Protein AF-A0A528FWX0-F1 (afdb_monomer_lite)

Structure (mmCIF, N/CA/C/O backbone):
data_AF-A0A528FWX0-F1
#
_entry.id   AF-A0A528FWX0-F1
#
loop_
_atom_site.group_PDB
_atom_site.id
_atom_site.type_symbol
_atom_site.label_atom_id
_atom_site.label_alt_id
_atom_site.label_comp_id
_atom_site.label_asym_id
_atom_site.label_entity_id
_atom_site.label_seq_id
_atom_site.pdbx_PDB_ins_code
_atom_site.Cartn_x
_atom_site.Cartn_y
_atom_site.Cartn_z
_atom_site.occupancy
_atom_site.B_iso_or_equiv
_atom_site.auth_seq_id
_atom_site.auth_comp_id
_atom_site.auth_asym_id
_atom_site.auth_atom_id
_atom_site.pdbx_PDB_model_num
ATOM 1 N N . MET A 1 1 ? 1.414 -14.079 15.926 1.00 66.44 1 MET A N 1
ATOM 2 C CA . MET A 1 1 ? 2.113 -13.760 14.667 1.00 66.44 1 MET A CA 1
ATOM 3 C C . MET A 1 1 ? 3.216 -12.771 15.016 1.00 66.44 1 MET A C 1
ATOM 5 O O . MET A 1 1 ? 2.937 -11.853 15.781 1.00 66.44 1 MET A O 1
ATOM 9 N N . ASP A 1 2 ? 4.454 -13.016 14.589 1.00 92.62 2 ASP A N 1
ATOM 10 C CA . ASP A 1 2 ? 5.590 -12.117 14.853 1.00 92.62 2 ASP A CA 1
ATOM 11 C C . ASP A 1 2 ? 5.503 -10.890 13.930 1.00 92.62 2 ASP A C 1
ATOM 13 O O . ASP A 1 2 ? 5.155 -11.018 12.756 1.00 92.62 2 ASP A O 1
ATOM 17 N N . ILE A 1 3 ? 5.837 -9.700 14.433 1.00 92.94 3 ILE A N 1
ATOM 18 C CA . ILE A 1 3 ? 5.812 -8.463 13.641 1.00 92.94 3 ILE A CA 1
ATOM 19 C C . ILE A 1 3 ? 6.735 -8.548 12.420 1.00 92.94 3 ILE A C 1
ATOM 21 O O . ILE A 1 3 ? 6.422 -7.997 11.368 1.00 92.94 3 ILE A O 1
ATOM 25 N N . ARG A 1 4 ? 7.840 -9.298 12.521 1.00 95.06 4 ARG A N 1
ATOM 26 C CA . ARG A 1 4 ? 8.762 -9.518 11.395 1.00 95.06 4 ARG A CA 1
ATOM 27 C C . ARG A 1 4 ? 8.122 -10.340 10.285 1.00 95.06 4 ARG A C 1
ATOM 29 O O . ARG A 1 4 ? 8.347 -10.078 9.108 1.00 95.06 4 ARG A O 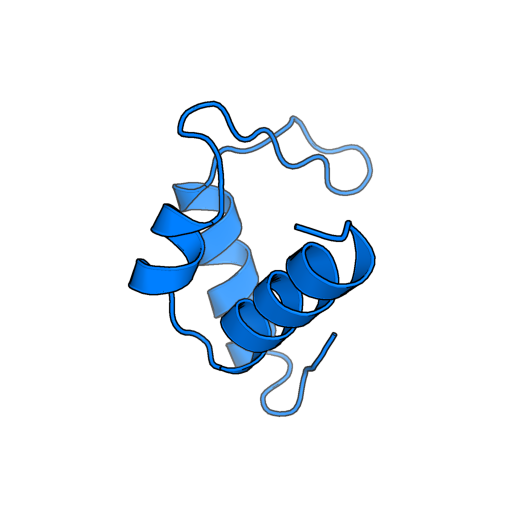1
ATOM 36 N N . GLU A 1 5 ? 7.321 -11.331 10.661 1.00 94.81 5 GLU A N 1
ATOM 37 C CA . GLU A 1 5 ? 6.583 -12.159 9.715 1.00 94.81 5 GLU A CA 1
ATOM 38 C C . GLU A 1 5 ? 5.493 -11.345 9.010 1.00 94.81 5 GLU A C 1
ATOM 40 O O . GLU A 1 5 ? 5.370 -11.436 7.789 1.00 94.81 5 GLU A O 1
ATOM 45 N N . ILE A 1 6 ? 4.770 -10.501 9.756 1.00 94.00 6 ILE A N 1
ATOM 46 C CA . ILE A 1 6 ? 3.771 -9.576 9.200 1.00 94.00 6 ILE A CA 1
ATOM 47 C C . ILE A 1 6 ? 4.427 -8.634 8.193 1.00 94.00 6 ILE A C 1
ATOM 49 O O . ILE A 1 6 ? 3.976 -8.562 7.055 1.00 94.00 6 ILE A O 1
ATOM 53 N N . ALA A 1 7 ? 5.513 -7.960 8.584 1.00 95.50 7 ALA A N 1
ATOM 54 C CA . ALA A 1 7 ? 6.209 -7.008 7.723 1.00 95.50 7 ALA A CA 1
ATOM 55 C C . ALA A 1 7 ? 6.723 -7.673 6.439 1.00 95.50 7 ALA A C 1
ATOM 57 O O . ALA A 1 7 ? 6.491 -7.164 5.347 1.00 95.50 7 ALA A O 1
ATOM 58 N N . ARG A 1 8 ? 7.352 -8.850 6.549 1.00 95.62 8 ARG A N 1
ATOM 59 C CA . ARG A 1 8 ? 7.822 -9.601 5.378 1.00 95.62 8 ARG A CA 1
ATOM 60 C C . ARG A 1 8 ? 6.673 -9.961 4.438 1.00 95.62 8 ARG A C 1
ATOM 62 O O . ARG A 1 8 ? 6.799 -9.777 3.235 1.00 95.62 8 ARG A O 1
ATOM 69 N N . ASN A 1 9 ? 5.566 -10.473 4.976 1.00 95.81 9 ASN A N 1
ATOM 70 C CA . ASN A 1 9 ? 4.406 -10.838 4.163 1.00 95.81 9 ASN A CA 1
ATOM 71 C C . ASN A 1 9 ? 3.772 -9.607 3.504 1.00 95.81 9 ASN A C 1
ATOM 73 O O . ASN A 1 9 ? 3.341 -9.690 2.357 1.00 95.81 9 ASN A O 1
ATOM 77 N N . PHE A 1 10 ? 3.737 -8.478 4.209 1.00 96.56 10 PHE A N 1
ATOM 78 C CA . PHE A 1 10 ? 3.231 -7.206 3.708 1.00 96.56 10 PHE A CA 1
ATOM 79 C C . PHE A 1 10 ? 4.056 -6.684 2.528 1.00 96.56 10 PHE A C 1
ATOM 81 O O . PHE A 1 10 ? 3.500 -6.509 1.446 1.00 96.56 10 PHE A O 1
ATOM 88 N N . TYR A 1 11 ? 5.375 -6.533 2.685 1.00 96.69 11 TYR A N 1
ATOM 89 C CA . TYR A 1 11 ? 6.243 -6.051 1.604 1.00 96.69 11 TYR A CA 1
ATOM 90 C C . TYR A 1 11 ? 6.290 -7.016 0.418 1.00 96.69 11 TYR A C 1
ATOM 92 O O . TYR A 1 11 ? 6.121 -6.584 -0.716 1.00 96.69 11 TYR A O 1
ATOM 100 N N . ALA A 1 12 ? 6.360 -8.329 0.666 1.00 97.12 12 ALA A N 1
ATOM 101 C CA . ALA A 1 12 ? 6.298 -9.319 -0.411 1.00 97.12 12 ALA A CA 1
ATOM 102 C C . ALA A 1 12 ? 4.981 -9.253 -1.208 1.00 97.12 12 ALA A C 1
ATOM 104 O O . ALA A 1 12 ? 4.971 -9.523 -2.405 1.00 97.12 12 ALA A O 1
ATOM 105 N N . THR A 1 13 ? 3.867 -8.895 -0.558 1.00 97.81 13 THR A N 1
ATOM 106 C CA . THR A 1 13 ? 2.571 -8.715 -1.233 1.00 97.81 13 THR A CA 1
ATOM 107 C C . THR A 1 13 ? 2.562 -7.450 -2.098 1.00 97.81 13 THR A C 1
ATOM 109 O O . THR A 1 13 ? 2.023 -7.479 -3.202 1.00 97.81 13 THR A O 1
ATOM 112 N N . ILE A 1 14 ? 3.188 -6.361 -1.629 1.00 97.19 14 ILE A N 1
ATOM 113 C CA . ILE A 1 14 ? 3.361 -5.124 -2.410 1.00 97.19 14 ILE A CA 1
ATOM 114 C C . ILE A 1 14 ? 4.225 -5.390 -3.645 1.00 97.19 14 ILE A C 1
ATOM 116 O O . ILE A 1 14 ? 3.825 -5.032 -4.749 1.00 97.19 14 ILE A O 1
ATOM 120 N N . ASP A 1 15 ? 5.366 -6.057 -3.472 1.00 96.50 15 ASP A N 1
ATOM 121 C CA . ASP A 1 15 ? 6.312 -6.345 -4.557 1.00 96.50 15 ASP A CA 1
ATOM 122 C C . ASP A 1 15 ? 5.726 -7.295 -5.608 1.00 96.50 15 ASP A C 1
ATOM 124 O O . ASP A 1 15 ? 5.985 -7.154 -6.802 1.00 96.50 15 ASP A O 1
ATOM 128 N N . ALA A 1 16 ? 4.878 -8.235 -5.184 1.00 96.19 16 ALA A N 1
ATOM 129 C CA . ALA A 1 16 ? 4.122 -9.103 -6.085 1.00 96.19 16 ALA A CA 1
ATOM 130 C C . ALA A 1 16 ?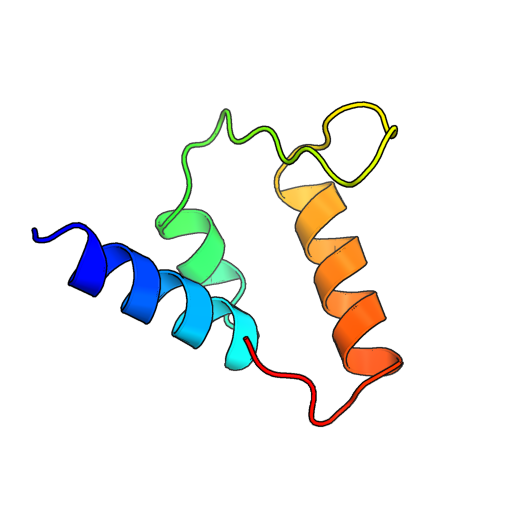 2.935 -8.399 -6.773 1.00 96.19 16 ALA A C 1
ATOM 132 O O . ALA A 1 16 ? 2.294 -9.009 -7.629 1.00 96.19 16 ALA A O 1
ATOM 133 N N . GLN A 1 17 ? 2.629 -7.150 -6.401 1.00 95.25 17 GLN A N 1
ATOM 134 C CA . GLN A 1 17 ? 1.486 -6.372 -6.892 1.00 95.25 17 GLN A CA 1
ATOM 135 C C . GLN A 1 17 ? 0.127 -7.074 -6.680 1.00 95.25 17 GLN A C 1
ATOM 137 O O . GLN A 1 17 ? -0.815 -6.902 -7.456 1.00 95.25 17 GLN A O 1
ATOM 142 N N . ASP A 1 18 ? 0.010 -7.867 -5.609 1.00 97.31 18 ASP A N 1
ATOM 143 C CA . ASP A 1 18 ? -1.211 -8.594 -5.242 1.00 97.31 18 ASP A CA 1
ATOM 144 C C . ASP A 1 18 ? -2.118 -7.698 -4.381 1.00 97.31 18 ASP A C 1
ATOM 146 O O . ASP A 1 18 ? -2.100 -7.722 -3.146 1.00 97.31 18 ASP A O 1
ATOM 150 N N . TRP A 1 19 ? -2.884 -6.837 -5.053 1.00 96.50 19 TRP A N 1
ATOM 151 C CA . TRP A 1 19 ? -3.686 -5.795 -4.405 1.00 96.50 19 TRP A CA 1
ATOM 152 C C . TRP A 1 19 ? -4.831 -6.332 -3.550 1.00 96.50 19 TRP A C 1
ATOM 154 O O . TRP A 1 19 ? -5.119 -5.759 -2.498 1.00 96.50 19 TRP A O 1
ATOM 164 N N . ASP A 1 20 ? -5.453 -7.432 -3.970 1.00 96.75 20 ASP A N 1
ATOM 165 C CA . ASP A 1 20 ? -6.550 -8.054 -3.228 1.00 96.75 20 ASP A CA 1
ATOM 166 C C . ASP A 1 20 ? -6.037 -8.630 -1.906 1.00 96.75 20 ASP A C 1
ATOM 168 O O . ASP A 1 20 ? -6.636 -8.427 -0.845 1.00 96.75 20 ASP A O 1
ATOM 172 N N . ARG A 1 21 ? -4.873 -9.288 -1.937 1.00 97.25 21 ARG A N 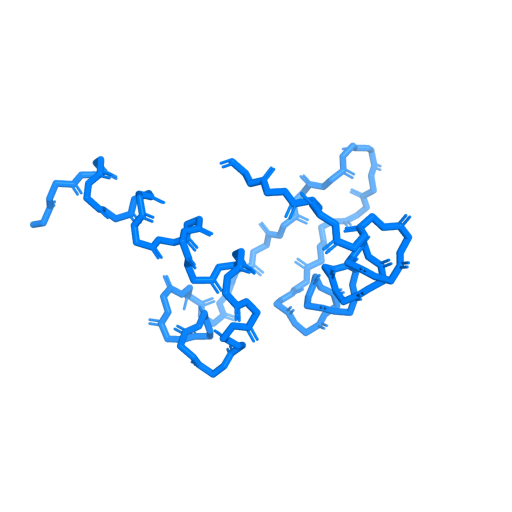1
ATOM 173 C CA . ARG A 1 21 ? -4.218 -9.759 -0.718 1.00 97.25 21 ARG A CA 1
ATOM 174 C C . ARG A 1 21 ? -3.756 -8.603 0.157 1.00 97.25 21 ARG A C 1
ATOM 176 O O . ARG A 1 21 ? -3.924 -8.680 1.374 1.00 97.25 21 ARG A O 1
ATOM 183 N N . LEU A 1 22 ? -3.205 -7.538 -0.429 1.00 97.12 22 LEU A N 1
ATOM 184 C CA . LEU A 1 22 ? -2.751 -6.370 0.326 1.00 97.12 22 LEU A CA 1
ATOM 185 C C . LEU A 1 22 ? -3.909 -5.715 1.090 1.00 97.12 22 LEU A C 1
ATOM 187 O O . LEU A 1 22 ? -3.738 -5.376 2.260 1.00 97.12 22 LEU A O 1
ATOM 191 N N . ALA A 1 23 ? -5.090 -5.615 0.471 1.00 96.69 23 ALA A N 1
ATOM 192 C CA . ALA A 1 23 ? -6.300 -5.098 1.110 1.00 96.69 23 ALA A CA 1
ATOM 193 C C . ALA A 1 23 ? -6.700 -5.914 2.352 1.00 96.69 23 ALA A C 1
ATOM 195 O O . ALA A 1 23 ? -7.172 -5.350 3.334 1.00 96.69 23 ALA A O 1
ATOM 196 N N . GLY A 1 24 ? -6.465 -7.231 2.343 1.00 96.25 24 GLY A N 1
ATOM 197 C CA . GLY A 1 24 ? -6.703 -8.104 3.496 1.00 96.25 24 GLY A CA 1
ATOM 198 C C . GLY A 1 24 ? -5.643 -8.018 4.604 1.00 96.25 24 GLY A C 1
ATOM 199 O O . GLY A 1 24 ? -5.883 -8.509 5.707 1.00 96.25 24 GLY A O 1
ATOM 200 N N . LEU A 1 25 ? -4.475 -7.425 4.331 1.00 95.50 25 LEU A N 1
ATOM 201 C CA . LEU A 1 25 ? -3.389 -7.252 5.306 1.00 95.50 25 LEU A CA 1
ATOM 202 C C . LEU A 1 25 ? -3.454 -5.918 6.057 1.00 95.50 25 LEU A C 1
ATOM 204 O O . LEU A 1 25 ? -2.755 -5.752 7.057 1.00 95.50 25 LEU A O 1
ATOM 208 N N . VAL A 1 26 ? -4.263 -4.972 5.583 1.00 95.50 26 VAL A N 1
ATOM 209 C CA . VAL A 1 26 ? -4.400 -3.638 6.173 1.00 95.50 26 VAL A CA 1
ATOM 210 C C . VAL A 1 26 ? -5.774 -3.449 6.797 1.00 95.50 26 VAL A C 1
ATOM 212 O O . VAL A 1 26 ? -6.752 -4.093 6.427 1.00 95.50 26 VAL A O 1
ATOM 215 N N . SER A 1 27 ? -5.850 -2.548 7.769 1.00 96.00 27 SER A N 1
ATOM 216 C CA . SER A 1 27 ? -7.126 -2.168 8.360 1.00 96.00 27 SER A CA 1
ATOM 217 C C . SER A 1 27 ? -7.942 -1.301 7.386 1.00 96.00 27 SER A C 1
ATOM 219 O O . SER A 1 27 ? -7.348 -0.509 6.649 1.00 96.00 27 SER A O 1
ATOM 221 N N . PRO A 1 28 ? -9.289 -1.369 7.402 1.00 94.81 28 PRO A N 1
ATOM 222 C CA . PRO A 1 28 ? -10.138 -0.463 6.624 1.00 94.81 28 PRO A CA 1
ATOM 223 C C . PRO A 1 28 ? -9.914 1.030 6.919 1.00 94.81 28 PRO A C 1
ATOM 225 O O . PRO A 1 28 ? -10.272 1.869 6.098 1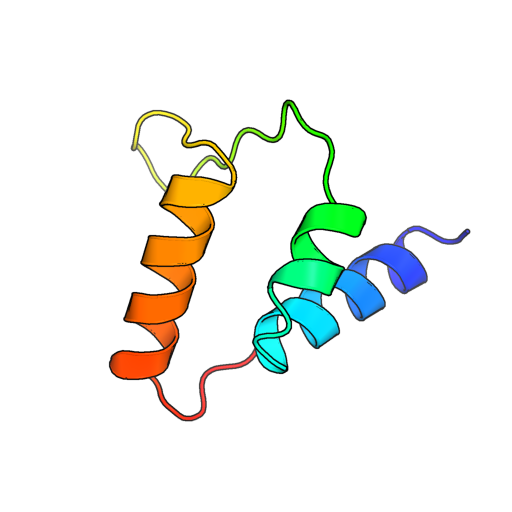.00 94.81 28 PRO A O 1
ATOM 228 N N . ASP A 1 29 ? -9.334 1.367 8.076 1.00 96.69 29 ASP A N 1
ATOM 229 C CA . ASP A 1 29 ? -8.989 2.733 8.496 1.00 96.69 29 ASP A CA 1
ATOM 230 C C . ASP A 1 29 ? -7.510 3.102 8.262 1.00 96.69 29 ASP A C 1
ATOM 232 O O . ASP A 1 29 ? -7.021 4.077 8.835 1.00 96.69 29 ASP A O 1
ATOM 236 N N . LEU A 1 30 ? -6.790 2.347 7.417 1.00 96.69 30 LEU A N 1
ATOM 237 C CA . LEU A 1 30 ? -5.401 2.635 7.055 1.00 96.69 30 LEU A CA 1
ATOM 238 C C . LEU A 1 30 ? -5.227 4.101 6.628 1.00 96.69 30 LEU A C 1
ATOM 240 O O . LEU A 1 30 ? -5.831 4.555 5.656 1.00 96.69 30 LEU A O 1
ATOM 244 N N . ALA A 1 31 ? -4.309 4.792 7.304 1.00 97.25 31 ALA A N 1
ATOM 245 C CA . ALA A 1 31 ? -3.830 6.114 6.930 1.00 97.25 31 ALA A CA 1
ATOM 246 C C . ALA A 1 31 ? -2.341 6.042 6.580 1.00 97.25 31 ALA A C 1
ATOM 248 O O . ALA A 1 31 ? -1.500 5.725 7.425 1.00 97.25 31 ALA A O 1
ATOM 249 N N . VAL A 1 32 ? -2.007 6.344 5.328 1.00 96.00 32 VAL A N 1
ATOM 250 C CA . VAL A 1 32 ? -0.627 6.351 4.838 1.00 96.00 32 VAL A CA 1
ATOM 251 C C . VAL A 1 32 ? -0.116 7.782 4.810 1.00 96.00 32 VAL A C 1
ATOM 253 O O . VAL A 1 32 ? -0.675 8.644 4.134 1.00 96.00 32 VAL A O 1
ATOM 256 N N . HIS A 1 33 ? 0.966 8.029 5.542 1.00 94.94 33 HIS A N 1
ATOM 257 C CA . HIS A 1 33 ? 1.634 9.324 5.601 1.00 94.94 33 HIS A CA 1
ATOM 258 C C . HIS A 1 33 ? 2.905 9.276 4.748 1.00 94.94 33 HIS A C 1
ATOM 260 O O . HIS A 1 33 ? 3.865 8.593 5.103 1.00 94.94 33 HIS A O 1
ATOM 266 N N . LEU A 1 34 ? 2.914 9.997 3.624 1.00 88.31 34 LEU A N 1
ATOM 267 C CA . LEU A 1 34 ? 4.067 10.101 2.725 1.00 88.31 34 LEU A CA 1
ATOM 268 C C . LEU A 1 34 ? 4.581 11.544 2.708 1.00 88.31 34 LEU A C 1
ATOM 270 O O . LEU A 1 34 ? 3.870 12.464 2.304 1.00 88.31 34 LEU A O 1
ATOM 274 N N . ALA A 1 35 ? 5.833 11.736 3.132 1.00 86.62 35 ALA A N 1
ATOM 275 C CA . ALA A 1 35 ? 6.464 13.052 3.263 1.00 86.62 35 ALA A CA 1
ATOM 276 C C . ALA A 1 35 ? 5.570 14.055 4.033 1.00 86.62 35 ALA A C 1
ATOM 278 O O . ALA A 1 35 ? 5.063 13.732 5.105 1.00 86.62 35 ALA A O 1
ATOM 279 N N . SER A 1 36 ? 5.389 15.267 3.498 1.00 81.00 36 SER A N 1
ATOM 280 C CA . SER A 1 36 ? 4.550 16.323 4.087 1.00 81.00 36 SER A CA 1
ATOM 281 C C . SE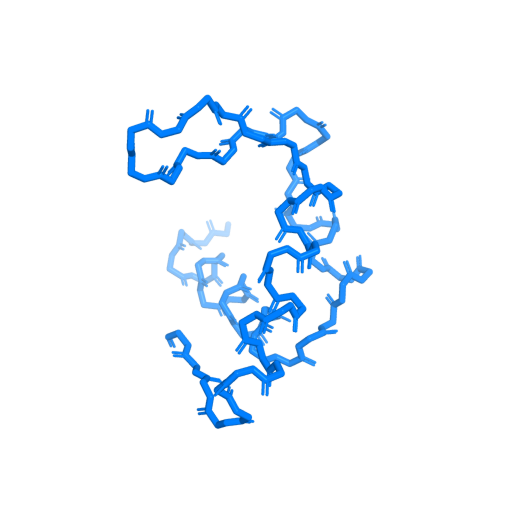R A 1 36 ? 3.121 16.359 3.524 1.00 81.00 36 SER A C 1
ATOM 283 O O . SER A 1 36 ? 2.430 17.365 3.691 1.00 81.00 36 SER A O 1
ATOM 285 N N . ALA A 1 37 ? 2.684 15.319 2.808 1.00 86.56 37 ALA A N 1
ATOM 286 C CA . ALA A 1 37 ? 1.339 15.265 2.245 1.00 86.56 37 ALA A CA 1
ATOM 287 C C . ALA A 1 37 ? 0.284 14.962 3.323 1.00 86.56 37 ALA A C 1
ATOM 289 O O . ALA A 1 37 ? 0.578 14.377 4.369 1.00 86.56 37 ALA A O 1
ATOM 290 N N . SER A 1 38 ? -0.968 15.339 3.048 1.00 94.00 38 SER A N 1
ATOM 291 C CA . SER A 1 38 ? -2.103 14.849 3.832 1.00 94.00 38 SER A CA 1
ATOM 292 C C . SER A 1 38 ? -2.161 13.317 3.768 1.00 94.00 38 SER A C 1
ATOM 294 O O . SER A 1 38 ? -1.882 12.758 2.705 1.00 94.00 38 SER A O 1
ATOM 296 N N . PRO A 1 39 ? -2.513 12.632 4.872 1.00 96.25 39 PRO A N 1
ATOM 297 C CA . PRO A 1 39 ? -2.633 11.184 4.859 1.00 96.25 39 PRO A CA 1
ATOM 298 C C . PRO A 1 39 ? -3.678 10.718 3.847 1.00 96.25 39 PRO A C 1
ATOM 300 O O . PRO A 1 39 ? -4.732 11.340 3.699 1.00 96.25 39 PRO A O 1
ATOM 303 N N . ILE A 1 40 ? -3.374 9.612 3.177 1.00 96.50 40 ILE A N 1
ATOM 304 C CA . ILE A 1 40 ? -4.234 8.997 2.162 1.00 96.50 40 ILE A CA 1
ATOM 305 C C . ILE A 1 40 ? -4.710 7.617 2.616 1.00 96.50 40 ILE A C 1
ATOM 307 O O . ILE A 1 40 ? -4.041 6.943 3.402 1.00 96.50 40 ILE A O 1
ATOM 311 N N . GLY A 1 41 ? -5.872 7.204 2.111 1.00 97.19 41 GLY A N 1
ATOM 312 C CA . GLY A 1 41 ? -6.419 5.868 2.335 1.00 97.19 41 GLY A CA 1
ATOM 313 C C . GLY A 1 41 ? -5.837 4.821 1.383 1.00 97.19 41 GLY A C 1
ATOM 314 O O . GLY A 1 41 ? -5.077 5.137 0.464 1.00 97.19 41 GLY A O 1
ATOM 315 N N . PHE A 1 42 ? -6.241 3.564 1.581 1.00 97.06 42 PHE A N 1
ATOM 316 C CA . PHE A 1 42 ? -5.744 2.423 0.806 1.00 97.06 42 PHE A CA 1
ATOM 317 C C . PHE A 1 42 ? -5.899 2.591 -0.713 1.00 97.06 42 PHE A C 1
ATOM 319 O O . PHE A 1 42 ? -4.944 2.353 -1.447 1.00 97.06 42 PHE A O 1
ATOM 326 N N . ASP A 1 43 ? -7.064 3.033 -1.195 1.00 96.56 43 ASP A N 1
ATOM 327 C CA . ASP A 1 43 ? -7.320 3.146 -2.636 1.00 96.56 43 ASP A CA 1
ATOM 328 C C . ASP A 1 43 ? -6.394 4.141 -3.336 1.00 96.56 43 ASP A C 1
ATOM 330 O O . ASP A 1 43 ? -5.915 3.874 -4.439 1.00 96.56 43 ASP A O 1
ATOM 334 N N . ASP A 1 44 ? -6.129 5.281 -2.702 1.00 96.19 44 ASP A N 1
ATOM 335 C CA . ASP A 1 44 ? -5.229 6.290 -3.255 1.00 96.19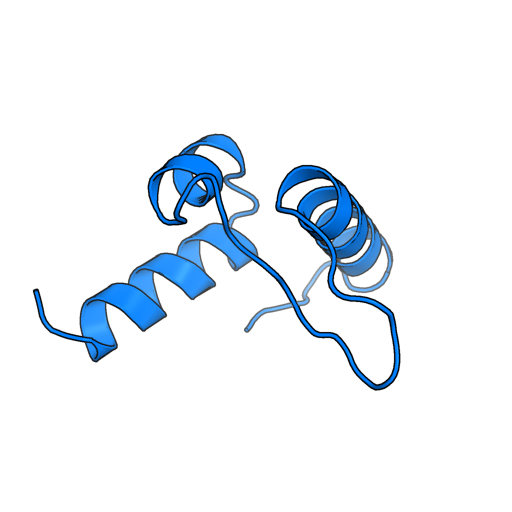 44 ASP A CA 1
ATOM 336 C C . ASP A 1 44 ? -3.770 5.853 -3.130 1.00 96.19 44 ASP A C 1
ATOM 338 O O . ASP A 1 44 ? -3.000 6.010 -4.077 1.00 96.19 44 ASP A O 1
ATOM 342 N N . TRP A 1 45 ? -3.404 5.196 -2.027 1.00 96.19 45 TRP A N 1
ATOM 343 C CA . TRP A 1 45 ? -2.072 4.617 -1.883 1.00 96.19 45 TRP A CA 1
ATOM 344 C C . TRP A 1 45 ? -1.797 3.517 -2.920 1.00 96.19 45 TRP A C 1
ATOM 346 O O . TRP A 1 45 ? -0.725 3.502 -3.525 1.00 96.19 45 TRP A O 1
ATOM 356 N N . ARG A 1 46 ? -2.777 2.653 -3.217 1.00 96.25 46 ARG A N 1
ATOM 357 C CA . ARG A 1 46 ? -2.684 1.631 -4.273 1.00 96.25 46 ARG A CA 1
ATOM 358 C C . ARG A 1 46 ? -2.426 2.250 -5.647 1.00 96.25 46 ARG A C 1
ATOM 360 O O . ARG A 1 46 ? -1.634 1.702 -6.416 1.00 96.25 46 ARG A O 1
ATOM 367 N N . LYS A 1 47 ? -3.062 3.384 -5.970 1.00 96.12 47 LYS A N 1
ATOM 368 C CA . LYS A 1 47 ? -2.784 4.115 -7.221 1.00 96.12 47 LYS A CA 1
ATOM 369 C C . LYS A 1 47 ? -1.333 4.590 -7.255 1.00 96.12 47 LYS A C 1
ATOM 371 O O . LYS A 1 47 ? -0.651 4.322 -8.237 1.00 96.12 47 LYS A O 1
ATOM 376 N N . SER A 1 48 ? -0.840 5.193 -6.171 1.00 94.38 48 SER A N 1
ATOM 377 C CA . SER A 1 48 ? 0.562 5.620 -6.073 1.00 94.38 48 SER A CA 1
ATOM 378 C C . SER A 1 48 ? 1.550 4.455 -6.198 1.00 94.38 48 SER A C 1
ATOM 380 O O . SER A 1 48 ? 2.555 4.589 -6.888 1.00 94.38 48 SER A O 1
ATOM 382 N N . LEU A 1 49 ? 1.264 3.298 -5.590 1.00 94.88 49 LEU A N 1
ATOM 383 C CA . LEU A 1 49 ? 2.075 2.085 -5.762 1.00 94.88 49 LEU A CA 1
ATOM 384 C C . LEU A 1 49 ? 2.057 1.591 -7.215 1.00 94.88 49 LEU A C 1
ATOM 386 O O . LEU A 1 49 ? 3.096 1.233 -7.757 1.00 94.88 49 LEU A O 1
ATOM 390 N N . THR A 1 50 ? 0.895 1.615 -7.871 1.00 95.31 50 THR A N 1
ATOM 391 C CA . THR A 1 50 ? 0.780 1.229 -9.286 1.00 95.31 50 THR A CA 1
ATOM 392 C C . THR A 1 50 ? 1.622 2.150 -10.175 1.00 95.31 50 THR A C 1
ATOM 394 O O . THR A 1 50 ? 2.362 1.673 -11.031 1.00 95.31 50 THR A O 1
ATOM 397 N N . GLU A 1 51 ? 1.564 3.466 -9.949 1.00 95.00 51 GLU A N 1
ATOM 398 C CA . GLU A 1 51 ? 2.398 4.445 -10.660 1.00 95.00 51 GLU A CA 1
ATOM 399 C C . GLU A 1 51 ? 3.894 4.252 -10.375 1.00 95.00 51 GLU A C 1
ATOM 401 O O . GLU A 1 51 ? 4.709 4.357 -11.294 1.00 95.00 51 GLU A O 1
ATOM 406 N N . PHE A 1 52 ? 4.258 3.906 -9.135 1.00 93.19 52 PHE A N 1
ATOM 407 C CA . PHE A 1 52 ? 5.632 3.561 -8.773 1.00 93.19 52 PHE A CA 1
ATOM 408 C C . PHE A 1 52 ? 6.160 2.400 -9.625 1.00 93.19 52 PHE A C 1
ATOM 410 O O . PHE A 1 52 ? 7.212 2.549 -10.237 1.00 93.19 52 PHE A O 1
ATOM 417 N N . PHE A 1 53 ? 5.422 1.295 -9.760 1.00 95.12 53 PHE A N 1
ATOM 418 C CA . PHE A 1 53 ? 5.865 0.153 -10.574 1.00 95.12 53 PHE A CA 1
ATOM 419 C C . PHE A 1 53 ? 5.883 0.432 -12.084 1.00 95.12 53 PHE A C 1
ATOM 421 O O . PHE A 1 53 ? 6.637 -0.206 -12.816 1.00 95.12 53 PHE A O 1
ATOM 428 N N . VAL A 1 54 ? 5.106 1.405 -12.572 1.00 95.25 54 VAL A N 1
ATOM 429 C CA . VAL A 1 54 ? 5.242 1.891 -13.957 1.00 95.25 54 VAL A CA 1
ATOM 430 C C . VAL A 1 54 ? 6.569 2.634 -14.143 1.00 95.25 54 VAL A C 1
ATOM 432 O O . VAL A 1 54 ? 7.241 2.442 -15.156 1.00 95.25 54 VAL A O 1
ATOM 435 N N . GLY A 1 55 ? 6.950 3.480 -13.180 1.00 96.31 55 GLY A N 1
ATOM 436 C CA . GLY A 1 55 ? 8.203 4.244 -13.220 1.00 96.31 55 GLY A CA 1
ATOM 437 C C . GLY A 1 55 ? 9.452 3.419 -12.896 1.00 96.31 55 GLY A C 1
ATOM 438 O O . GLY A 1 55 ? 10.529 3.712 -13.414 1.00 96.31 55 GLY A O 1
ATOM 439 N N . PHE A 1 56 ? 9.298 2.379 -12.076 1.00 94.38 56 PHE A N 1
ATOM 440 C CA . PHE A 1 56 ? 10.359 1.499 -11.586 1.00 94.38 56 PHE A CA 1
ATOM 441 C C . PHE A 1 56 ? 9.926 0.030 -11.738 1.00 94.38 56 PHE A C 1
ATOM 443 O O . PHE A 1 56 ? 9.484 -0.586 -10.766 1.00 94.38 56 PHE A O 1
ATOM 450 N N . PRO A 1 57 ? 10.026 -0.552 -12.950 1.00 90.56 57 PRO A N 1
ATOM 451 C CA . PRO A 1 57 ? 9.521 -1.902 -13.225 1.00 90.56 57 PRO A CA 1
ATOM 452 C C . PRO A 1 57 ? 10.183 -3.026 -12.411 1.00 90.56 57 PRO A C 1
ATOM 454 O O . PRO A 1 57 ? 9.615 -4.108 -12.297 1.00 90.56 57 PRO A O 1
ATOM 457 N N . ASP A 1 58 ? 11.375 -2.784 -11.866 1.00 90.50 58 ASP A N 1
ATOM 458 C CA . ASP A 1 58 ? 12.151 -3.675 -10.994 1.00 90.50 58 ASP A CA 1
ATOM 459 C C . ASP A 1 58 ? 12.200 -3.198 -9.528 1.00 90.50 58 ASP A C 1
ATOM 461 O O . ASP A 1 58 ? 12.977 -3.715 -8.715 1.00 90.50 58 ASP A O 1
ATOM 465 N N . GLY A 1 59 ? 11.371 -2.206 -9.184 1.00 87.44 59 GLY A N 1
ATOM 466 C CA . GLY A 1 59 ? 11.221 -1.721 -7.820 1.00 87.44 59 GLY A CA 1
ATOM 467 C C . GLY A 1 59 ? 10.832 -2.853 -6.868 1.00 87.44 59 GLY A C 1
ATOM 468 O O . GLY A 1 59 ? 10.040 -3.725 -7.209 1.00 87.44 59 GLY A O 1
ATOM 469 N N . HIS A 1 60 ? 11.413 -2.847 -5.676 1.00 89.56 60 HIS A N 1
ATOM 470 C CA . HIS A 1 60 ? 11.140 -3.804 -4.606 1.00 89.56 60 HIS A CA 1
ATOM 471 C C . HIS A 1 60 ? 11.417 -3.131 -3.258 1.00 89.56 60 HIS A C 1
ATOM 473 O O . HIS A 1 60 ? 12.181 -2.158 -3.206 1.00 89.56 60 HIS A O 1
ATOM 479 N N . HIS A 1 61 ? 10.785 -3.621 -2.194 1.00 86.44 61 HIS A N 1
ATOM 480 C CA . HIS A 1 61 ? 10.921 -3.082 -0.838 1.00 86.44 61 HIS A CA 1
ATOM 481 C C . HIS A 1 61 ? 11.912 -3.869 0.027 1.00 86.44 61 HIS A C 1
ATOM 483 O O . HIS A 1 61 ? 12.100 -5.089 -0.186 1.00 86.44 61 HIS A O 1
#

Secondary structure (DSSP, 8-state):
--HHHHHHHHHHHHHTT-HHHHHHHS-TT--B--TTSPPB-HHHHHHHHHHHHHH-TT---

Radius of gyration: 11.93 Å; chains: 1; bounding box: 22×30×29 Å

Foldseek 3Di:
DDPVVLVVVQQVCLQVLVLVVNVVSDDQPDWDDDDPDGTDGSVVVSVVSVVVCVVPVNDGD

Sequence (61 aa):
MDIREIARNFYATIDAQDWDRLAGLVSPDLAVHLASASPIGFDDWRKSLTEFFVGFPDGHH

pLDDT: mean 94.11, std 4.88, range [66.44, 97.81]